Protein AF-A0A139MZQ5-F1 (afdb_monomer_lite)

InterPro domains:
  IPR013785 Aldolase-type TIM barrel [G3DSA:3.20.20.70] (2-103)

Foldseek 3Di:
DDDPDDPPPPPPLLVVCVVCVPVDADEDEDDDQAPVSQVVVVVSPGPYYDDDVQCLQPVCCVVCVVVVNRVPRGRDHDPPVSSVVVVDDPVNSVCCVPPVPPPPPDDDDD

Structure (mmCIF, N/CA/C/O backbone):
data_AF-A0A139MZQ5-F1
#
_entry.id   AF-A0A139MZQ5-F1
#
loop_
_atom_site.group_PDB
_atom_site.id
_atom_site.type_symbol
_atom_site.label_atom_id
_atom_site.label_alt_id
_atom_site.label_comp_id
_atom_site.label_asym_id
_atom_site.label_entity_id
_atom_site.label_seq_id
_atom_site.pdbx_PDB_ins_code
_atom_site.Cartn_x
_atom_site.Cartn_y
_atom_site.Cartn_z
_atom_site.occupancy
_atom_site.B_iso_or_equiv
_atom_site.auth_seq_id
_atom_site.auth_comp_id
_atom_site.auth_asym_id
_atom_site.auth_atom_id
_atom_site.pdbx_PDB_model_num
ATOM 1 N N . MET A 1 1 ? -9.129 33.273 27.150 1.00 42.44 1 MET A N 1
ATOM 2 C CA . MET A 1 1 ? -9.318 31.841 27.463 1.00 42.44 1 MET A CA 1
ATOM 3 C C . MET A 1 1 ? -8.114 31.125 26.890 1.00 42.44 1 MET A C 1
ATOM 5 O O . MET A 1 1 ? -7.884 31.329 25.706 1.00 42.44 1 MET A O 1
ATOM 9 N N . PRO A 1 2 ? -7.297 30.418 27.680 1.00 41.78 2 PRO A N 1
ATOM 10 C CA . PRO A 1 2 ? -6.105 29.790 27.143 1.00 41.78 2 PRO A CA 1
ATOM 11 C C . PRO A 1 2 ? -6.499 28.427 26.581 1.00 41.78 2 PRO A C 1
ATOM 13 O O . PRO A 1 2 ? -6.870 27.533 27.332 1.00 41.78 2 PRO A O 1
ATOM 16 N N . ASN A 1 3 ? -6.463 28.300 25.261 1.00 44.78 3 ASN A N 1
ATOM 17 C CA . ASN A 1 3 ? -6.238 27.013 24.616 1.00 44.78 3 ASN A CA 1
ATOM 18 C C . ASN A 1 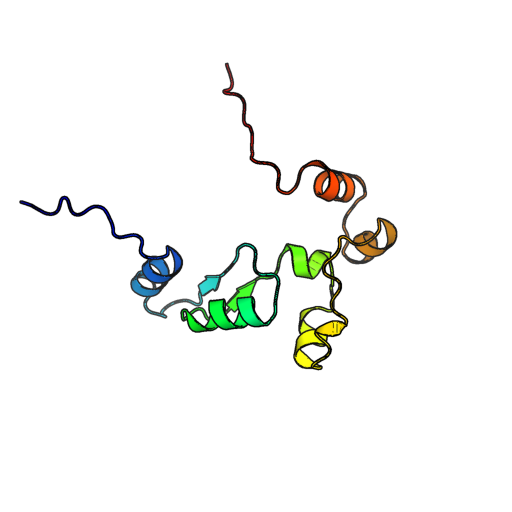3 ? -5.450 27.263 23.324 1.00 44.78 3 ASN A C 1
ATOM 20 O O . ASN A 1 3 ? -5.890 26.937 22.230 1.00 44.78 3 ASN A O 1
ATOM 24 N N . ASP A 1 4 ? -4.291 27.906 23.486 1.00 52.81 4 ASP A N 1
ATOM 25 C CA . ASP A 1 4 ? -3.232 27.988 22.475 1.00 52.81 4 ASP A CA 1
ATOM 26 C C . ASP A 1 4 ? -2.273 26.790 22.632 1.00 52.81 4 ASP A C 1
ATOM 28 O O . ASP A 1 4 ? -1.052 26.943 22.587 1.00 52.81 4 ASP A O 1
ATOM 32 N N . GLU A 1 5 ? -2.802 25.582 22.868 1.00 45.00 5 GLU A N 1
ATOM 33 C CA . GLU A 1 5 ? -1.984 24.383 22.689 1.00 45.00 5 GLU A CA 1
ATOM 34 C C . GLU A 1 5 ? -1.791 24.172 21.181 1.00 45.00 5 GLU A C 1
ATOM 36 O O . GLU A 1 5 ? -2.781 24.111 20.443 1.00 45.00 5 GLU A O 1
ATOM 41 N N . PRO A 1 6 ? -0.544 24.080 20.679 1.00 44.53 6 PRO A N 1
ATOM 42 C CA . PRO A 1 6 ? -0.324 23.677 19.302 1.00 44.53 6 PRO A CA 1
ATOM 43 C C . PRO A 1 6 ? -0.941 22.293 19.152 1.00 44.53 6 PRO A C 1
ATOM 45 O O . PRO A 1 6 ? -0.633 21.413 19.953 1.00 44.53 6 PRO A O 1
ATOM 48 N N . ALA A 1 7 ? -1.827 22.123 18.164 1.00 43.75 7 ALA A N 1
ATOM 49 C CA . ALA A 1 7 ? -2.409 20.833 17.826 1.00 43.75 7 ALA A CA 1
ATOM 50 C C . ALA A 1 7 ? -1.290 19.788 17.860 1.00 43.75 7 ALA A C 1
ATOM 52 O O . ALA A 1 7 ? -0.377 19.825 17.029 1.00 43.75 7 ALA A O 1
ATOM 53 N N . GLY A 1 8 ? -1.316 18.931 18.887 1.00 39.59 8 GLY A N 1
ATOM 54 C CA . GLY A 1 8 ? -0.381 17.826 19.014 1.00 39.59 8 GLY A CA 1
ATOM 55 C C . GLY A 1 8 ? -0.369 17.078 17.690 1.00 39.59 8 GLY A C 1
ATOM 56 O O . GLY A 1 8 ? -1.373 17.072 16.976 1.00 39.59 8 GLY A O 1
ATOM 57 N N . SER A 1 9 ? 0.776 16.510 17.325 1.00 47.44 9 SER A N 1
ATOM 58 C CA . SER A 1 9 ? 1.006 15.761 16.086 1.00 47.44 9 SER A CA 1
ATOM 59 C C . SER A 1 9 ? 0.189 14.459 16.027 1.00 47.44 9 SER A C 1
ATOM 61 O O . SER A 1 9 ? 0.726 13.367 15.840 1.00 47.44 9 SER A O 1
ATOM 63 N N . ASP A 1 10 ? -1.113 14.556 16.245 1.00 51.03 10 ASP A N 1
ATOM 64 C CA . ASP A 1 10 ? -2.069 13.494 16.099 1.00 51.03 10 ASP A CA 1
ATOM 65 C C . ASP A 1 10 ? -2.224 13.243 14.610 1.00 51.03 10 ASP A C 1
ATOM 67 O O . ASP A 1 10 ? -2.570 14.121 13.817 1.00 51.03 10 ASP A O 1
ATOM 71 N N . ASN A 1 11 ? -1.906 12.011 14.235 1.00 76.12 11 ASN A N 1
ATOM 72 C CA . ASN A 1 11 ? -2.050 11.501 12.887 1.00 76.12 11 ASN A CA 1
ATOM 73 C C . ASN A 1 11 ? -3.448 11.866 12.337 1.00 76.12 11 ASN A C 1
ATOM 75 O O . ASN A 1 11 ? -4.456 11.553 12.973 1.00 76.12 11 ASN A O 1
ATOM 79 N N . VAL A 1 12 ? -3.506 12.502 11.158 1.00 86.69 12 VAL A N 1
ATOM 80 C CA . VAL A 1 12 ? -4.749 12.944 10.485 1.00 86.69 12 VAL A CA 1
ATOM 81 C C . VAL A 1 12 ? -5.802 11.832 10.443 1.00 86.69 12 VAL A C 1
ATOM 83 O O . VAL A 1 12 ? -6.987 12.089 10.651 1.00 86.69 12 VAL A O 1
ATOM 86 N N . VAL A 1 13 ? -5.377 10.580 10.258 1.00 87.50 13 VAL A N 1
ATOM 87 C CA . VAL A 1 13 ? -6.258 9.407 10.279 1.00 87.50 13 VAL A CA 1
ATOM 88 C C . VAL A 1 13 ? -6.998 9.286 11.614 1.00 87.50 13 VAL A C 1
ATOM 90 O O . VAL A 1 13 ? -8.208 9.078 11.616 1.00 87.50 13 VAL A O 1
ATOM 93 N N . LYS A 1 14 ? -6.320 9.481 12.753 1.00 87.69 14 LYS A N 1
ATOM 94 C CA . LYS A 1 14 ? -6.939 9.399 14.089 1.00 87.69 14 LYS A CA 1
ATOM 95 C C . LYS A 1 14 ? -7.993 10.485 14.299 1.00 87.69 14 LYS A C 1
ATOM 97 O O . LYS A 1 14 ? -9.058 10.201 14.842 1.00 87.69 14 LYS A O 1
ATOM 102 N N . GLN A 1 15 ? -7.730 11.705 13.830 1.00 90.50 15 GLN A N 1
ATOM 103 C CA . GLN A 1 15 ? -8.690 12.812 13.914 1.00 90.50 15 GLN A CA 1
ATOM 104 C C . GLN A 1 15 ? -9.948 12.525 13.083 1.00 90.50 15 GLN A C 1
ATOM 106 O O . GLN A 1 15 ? -11.076 12.736 13.543 1.00 90.50 15 GLN A O 1
ATOM 111 N N . VAL A 1 16 ? -9.765 11.991 11.872 1.00 90.69 16 VAL A N 1
ATOM 112 C CA . VAL A 1 16 ? -10.878 11.591 11.004 1.00 90.69 16 VAL A CA 1
ATOM 113 C C . VAL A 1 16 ? -11.672 10.452 11.641 1.00 90.69 16 VAL A C 1
ATOM 115 O O . VAL A 1 16 ? -12.895 10.557 11.723 1.00 90.69 16 VAL A O 1
ATOM 118 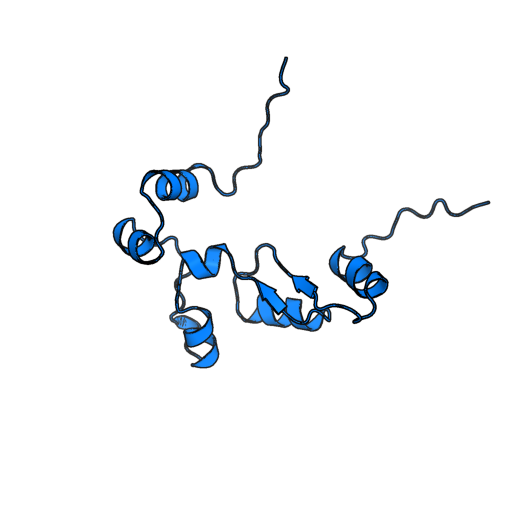N N . LEU A 1 17 ? -11.006 9.414 12.157 1.00 89.81 17 LEU A N 1
ATOM 119 C CA . LEU A 1 17 ? -11.646 8.285 12.843 1.00 89.81 17 LEU A CA 1
ATOM 120 C C . LEU A 1 17 ? -12.493 8.736 14.039 1.00 89.81 17 LEU A C 1
ATOM 122 O O . LEU A 1 17 ? -13.653 8.335 14.154 1.00 89.81 17 LEU A O 1
ATOM 126 N N . ALA A 1 18 ? -11.959 9.627 14.880 1.00 90.62 18 ALA A N 1
ATOM 127 C CA . ALA A 1 18 ? -12.694 10.197 16.008 1.00 90.62 18 ALA A CA 1
ATOM 128 C C . ALA A 1 18 ? -13.942 10.976 15.551 1.00 90.62 18 ALA A C 1
ATOM 130 O O . ALA A 1 18 ? -15.004 10.884 16.164 1.00 90.62 18 ALA A O 1
ATOM 131 N N . THR A 1 19 ? -13.841 11.703 14.435 1.00 91.88 19 THR A N 1
ATOM 132 C CA . THR A 1 19 ? -14.940 12.517 13.893 1.00 91.88 19 THR A CA 1
ATOM 133 C C . THR A 1 19 ? -16.055 11.667 13.275 1.00 91.88 19 THR A C 1
ATOM 135 O O . THR A 1 19 ? -17.252 11.927 13.464 1.00 91.88 19 THR A O 1
ATOM 138 N N . ILE A 1 20 ? -15.691 10.640 12.503 1.00 91.56 20 ILE A N 1
ATOM 139 C CA . ILE A 1 20 ? -16.678 9.759 11.869 1.00 91.56 20 ILE A CA 1
ATOM 140 C C . ILE A 1 20 ? -17.308 8.808 12.888 1.00 91.56 20 ILE A C 1
ATOM 142 O O . ILE A 1 20 ? -18.482 8.466 12.725 1.00 91.56 20 ILE A O 1
ATOM 146 N N . ASN A 1 21 ? -16.575 8.449 13.951 1.00 89.69 21 ASN A N 1
ATOM 147 C CA . ASN A 1 21 ? -17.012 7.566 15.033 1.00 89.69 21 ASN A CA 1
ATOM 148 C C . ASN A 1 21 ? -17.657 6.276 14.494 1.00 89.69 21 ASN A C 1
ATOM 150 O O . ASN A 1 21 ? -18.790 5.948 14.840 1.00 89.69 21 ASN A O 1
ATOM 154 N N . GLN A 1 22 ? -16.983 5.629 13.536 1.00 85.19 22 GLN A N 1
ATOM 155 C CA . GLN A 1 22 ? -17.421 4.395 12.860 1.00 85.19 22 GLN A CA 1
ATOM 156 C C . GLN A 1 22 ? -18.801 4.454 12.173 1.00 85.19 22 GLN A C 1
ATOM 158 O O . GLN A 1 22 ? -19.352 3.436 11.765 1.00 85.19 22 GLN A O 1
ATOM 163 N N . ARG A 1 23 ? -19.382 5.646 11.977 1.00 92.31 23 ARG A N 1
ATOM 164 C CA . ARG A 1 23 ? -20.673 5.795 11.275 1.00 92.31 23 ARG A CA 1
ATOM 165 C C . ARG A 1 23 ? -20.565 5.594 9.764 1.00 92.31 23 ARG A C 1
ATOM 167 O O . ARG A 1 23 ? -21.586 5.465 9.093 1.00 92.31 23 ARG A O 1
ATOM 174 N N . LYS A 1 24 ? -19.350 5.659 9.218 1.00 89.31 24 LYS A N 1
ATOM 175 C CA . LYS A 1 24 ? -19.035 5.468 7.800 1.00 89.31 24 LYS A CA 1
ATOM 176 C C . LYS A 1 24 ? -17.694 4.744 7.687 1.00 89.31 24 LYS A C 1
ATOM 178 O O . LYS A 1 24 ? -16.822 5.050 8.499 1.00 89.31 24 LYS A O 1
ATOM 183 N N . PRO A 1 25 ? -17.517 3.866 6.686 1.00 90.81 25 PRO A N 1
ATOM 184 C CA . PRO A 1 25 ? -16.239 3.208 6.463 1.00 90.81 25 PRO A CA 1
ATOM 185 C C . PRO A 1 25 ? -15.171 4.226 6.049 1.00 90.81 25 PRO A C 1
ATOM 187 O O . PRO A 1 25 ? -15.437 5.116 5.233 1.00 90.81 25 PRO A O 1
ATOM 190 N N . LEU A 1 26 ? -13.966 4.073 6.591 1.00 91.62 26 LEU A N 1
ATOM 191 C CA . LEU A 1 26 ? -12.782 4.834 6.212 1.00 91.62 26 LEU A CA 1
ATOM 192 C C . LEU A 1 26 ? -11.859 3.983 5.335 1.00 91.62 26 LEU A C 1
ATOM 194 O O . LEU A 1 26 ? -11.616 2.809 5.613 1.00 91.62 26 LEU A O 1
ATOM 198 N N . ILE A 1 27 ? -11.315 4.606 4.288 1.00 93.44 27 ILE A N 1
ATOM 199 C CA . ILE A 1 27 ? -10.277 4.020 3.439 1.00 93.44 27 ILE A CA 1
ATOM 200 C C . ILE A 1 27 ? -8.991 4.822 3.635 1.00 93.44 27 ILE A C 1
ATOM 202 O O . ILE A 1 27 ? -8.971 6.021 3.350 1.00 93.44 27 ILE A O 1
ATOM 206 N N . ILE A 1 28 ? -7.925 4.176 4.105 1.00 91.00 28 ILE A N 1
ATOM 207 C CA . ILE A 1 28 ? -6.601 4.800 4.227 1.00 91.00 28 ILE A CA 1
ATOM 208 C C . ILE A 1 28 ? -5.816 4.605 2.934 1.00 91.00 28 ILE A C 1
ATOM 210 O O . ILE A 1 28 ? -5.820 3.530 2.335 1.00 91.00 28 ILE A O 1
ATOM 214 N N . VAL A 1 29 ? -5.116 5.661 2.522 1.00 90.56 29 VAL A N 1
ATOM 215 C CA . VAL A 1 29 ? -4.212 5.672 1.370 1.00 90.56 29 VAL A CA 1
ATOM 216 C C . VAL A 1 29 ? -2.903 6.363 1.744 1.00 90.56 29 VAL A C 1
ATOM 218 O O . VAL A 1 29 ? -2.871 7.156 2.683 1.00 90.56 29 VAL A O 1
ATOM 221 N N . GLY A 1 30 ? -1.852 6.123 0.959 1.00 82.69 30 GLY A N 1
ATOM 222 C CA . GLY A 1 30 ? -0.603 6.888 1.031 1.00 82.69 30 GLY A CA 1
ATOM 223 C C . GLY A 1 30 ? 0.622 6.017 1.274 1.00 82.69 30 GLY A C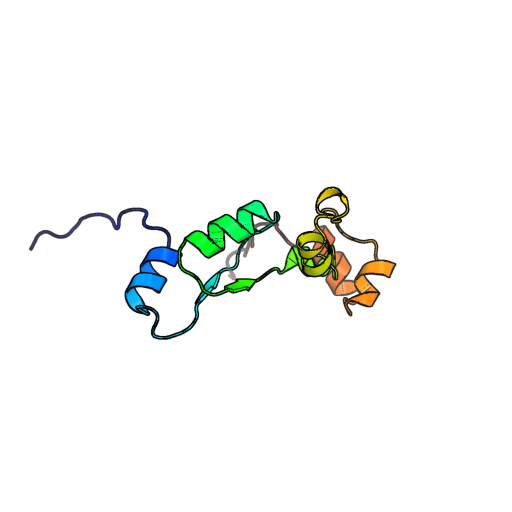 1
ATOM 224 O O . GLY A 1 30 ? 0.889 5.615 2.396 1.00 82.69 30 GLY A O 1
ATOM 225 N N . GLY A 1 31 ? 1.385 5.746 0.214 1.00 81.56 31 GLY A N 1
ATOM 226 C CA . GLY A 1 31 ? 2.709 5.116 0.307 1.00 81.56 31 GLY A CA 1
ATOM 227 C C . GLY A 1 31 ? 2.754 3.650 0.756 1.00 81.56 31 GLY A C 1
ATOM 228 O O . GLY A 1 31 ? 3.837 3.076 0.732 1.00 81.56 31 GLY A O 1
ATOM 229 N N . ILE A 1 32 ? 1.616 3.042 1.103 1.00 89.44 32 ILE A N 1
ATOM 230 C CA . ILE A 1 32 ? 1.533 1.660 1.591 1.00 89.44 32 ILE A CA 1
ATOM 231 C C . ILE A 1 32 ? 2.047 0.704 0.524 1.00 89.44 32 ILE A C 1
ATOM 233 O O . ILE A 1 32 ? 1.472 0.571 -0.558 1.00 89.44 32 ILE A O 1
ATOM 237 N N . SER A 1 33 ? 3.161 0.067 0.849 1.00 88.88 33 SER A N 1
ATOM 238 C CA . SER A 1 33 ? 3.946 -0.736 -0.063 1.00 88.88 33 SER A CA 1
ATOM 239 C C . SER A 1 33 ? 3.979 -2.197 0.314 1.00 88.88 33 SER A C 1
ATOM 241 O O . SER A 1 33 ? 3.948 -3.025 -0.593 1.00 88.88 33 SER A O 1
ATOM 243 N N . THR A 1 34 ? 4.007 -2.516 1.605 1.00 92.06 34 THR A N 1
ATOM 244 C CA . THR A 1 34 ? 4.148 -3.894 2.085 1.00 92.06 34 THR A CA 1
ATOM 245 C C . THR A 1 34 ? 2.859 -4.423 2.726 1.00 92.06 34 THR A C 1
ATOM 247 O O . THR A 1 34 ? 2.016 -3.638 3.170 1.00 92.06 34 THR A O 1
ATOM 250 N N . PRO A 1 35 ? 2.686 -5.756 2.804 1.00 93.25 35 PRO A N 1
ATOM 251 C CA . PRO A 1 35 ? 1.574 -6.368 3.536 1.00 93.25 35 PRO A CA 1
ATOM 252 C C . PRO A 1 35 ? 1.552 -5.966 5.010 1.00 93.25 35 PRO A C 1
ATOM 254 O O . PRO A 1 35 ? 0.487 -5.680 5.553 1.00 93.25 35 PRO A O 1
ATOM 257 N N . GLN A 1 36 ? 2.732 -5.847 5.623 1.00 93.00 36 GLN A N 1
ATOM 258 C CA . GLN A 1 36 ? 2.877 -5.360 6.990 1.00 93.00 36 GLN A CA 1
ATOM 259 C C . GLN A 1 36 ? 2.365 -3.919 7.142 1.00 93.00 36 GLN A C 1
ATOM 261 O O . GLN A 1 36 ? 1.553 -3.658 8.021 1.00 93.00 36 GLN A O 1
ATOM 266 N N . GLU A 1 37 ? 2.761 -2.994 6.264 1.00 90.94 37 GLU A N 1
ATOM 267 C CA . GLU A 1 37 ? 2.269 -1.607 6.305 1.00 90.94 37 GLU A CA 1
ATOM 268 C C . GLU A 1 37 ? 0.749 -1.526 6.100 1.00 90.94 37 GLU A C 1
ATOM 270 O O . GLU A 1 37 ? 0.072 -0.708 6.723 1.00 90.94 37 GLU A O 1
ATOM 275 N N . ALA A 1 38 ? 0.186 -2.383 5.241 1.00 91.94 38 ALA A N 1
ATOM 276 C CA . ALA A 1 38 ? -1.260 -2.465 5.056 1.00 91.94 38 ALA A CA 1
ATOM 277 C C . ALA A 1 38 ? -1.970 -2.966 6.326 1.00 91.94 38 ALA A C 1
ATOM 279 O O . ALA A 1 38 ? -3.037 -2.458 6.679 1.00 91.94 38 ALA A O 1
ATOM 280 N N . GLN A 1 39 ? -1.369 -3.926 7.032 1.00 91.88 39 GLN A N 1
ATOM 281 C CA . GLN A 1 39 ? -1.873 -4.427 8.307 1.00 91.88 39 GLN A CA 1
ATOM 282 C C . GLN A 1 39 ? -1.805 -3.350 9.399 1.00 91.88 39 GLN A C 1
ATOM 284 O O . GLN A 1 39 ? -2.811 -3.091 10.057 1.00 91.88 39 GLN A O 1
ATOM 289 N N . GLU A 1 40 ? -0.677 -2.652 9.526 1.00 90.88 40 GLU A N 1
ATOM 290 C CA . GLU A 1 40 ? -0.508 -1.534 10.463 1.00 90.88 40 GLU A CA 1
ATOM 291 C C . GLU A 1 40 ? -1.522 -0.410 10.189 1.00 90.88 40 GLU A C 1
ATOM 293 O O . GLU A 1 40 ? -2.141 0.121 11.113 1.00 90.88 40 GLU A O 1
ATOM 298 N N . ALA A 1 41 ? -1.765 -0.078 8.915 1.00 88.81 41 ALA A N 1
ATOM 299 C CA . ALA A 1 41 ? -2.780 0.899 8.530 1.00 88.81 41 ALA A CA 1
ATOM 300 C C . ALA A 1 41 ? -4.190 0.457 8.952 1.00 88.81 41 ALA A C 1
ATOM 302 O O . ALA A 1 41 ? -4.961 1.266 9.468 1.00 88.81 41 ALA A O 1
ATOM 303 N N . LYS A 1 42 ? -4.530 -0.824 8.792 1.00 88.62 42 LYS A N 1
ATOM 304 C CA . LYS A 1 42 ? -5.825 -1.372 9.216 1.00 88.62 42 LYS A CA 1
ATOM 305 C C . LYS A 1 42 ? -5.991 -1.353 10.739 1.00 88.62 42 LYS A C 1
ATOM 307 O O . LYS A 1 42 ? -7.058 -1.001 11.238 1.00 88.62 42 LYS A O 1
ATOM 312 N N . GLU A 1 43 ? -4.927 -1.647 11.482 1.00 90.00 43 GLU A N 1
ATOM 313 C CA . GLU A 1 43 ? -4.908 -1.608 12.952 1.00 90.00 43 GLU A CA 1
ATOM 314 C C . GLU A 1 43 ? -5.148 -0.206 13.531 1.00 90.00 43 GLU A C 1
ATOM 316 O O . GLU A 1 43 ? -5.551 -0.082 14.688 1.00 90.00 43 GLU A O 1
ATOM 321 N N . THR A 1 44 ? -5.008 0.858 12.730 1.00 86.50 44 THR A N 1
ATOM 322 C CA . THR A 1 44 ? -5.402 2.213 13.154 1.00 86.50 44 THR A CA 1
ATOM 323 C C . THR A 1 44 ? -6.909 2.374 13.377 1.00 86.50 44 THR A C 1
ATOM 325 O O . THR A 1 44 ? -7.313 3.336 14.028 1.00 86.50 44 THR A O 1
ATOM 328 N N . GLY A 1 45 ? -7.729 1.443 12.876 1.00 85.94 45 GLY A N 1
ATOM 329 C CA . GLY A 1 45 ? -9.187 1.449 13.013 1.00 85.94 45 GLY A CA 1
ATOM 330 C C . GLY A 1 45 ? -9.947 1.723 11.714 1.00 85.94 45 GLY A C 1
ATOM 331 O O . GLY A 1 45 ? -11.158 1.909 11.768 1.00 85.94 45 GLY A O 1
ATOM 332 N N . ALA A 1 46 ? -9.265 1.761 10.566 1.00 88.00 46 ALA A N 1
ATOM 333 C CA . ALA A 1 46 ? -9.914 1.877 9.263 1.00 88.00 46 ALA A CA 1
ATOM 334 C C . ALA A 1 46 ? -10.412 0.524 8.743 1.00 88.00 46 ALA A C 1
ATOM 336 O O . ALA A 1 46 ? -9.757 -0.507 8.894 1.00 88.00 46 ALA A O 1
ATOM 337 N N . GLU A 1 47 ? -11.554 0.543 8.061 1.00 90.69 47 GLU A N 1
ATOM 338 C CA . GLU A 1 47 ? -12.149 -0.648 7.459 1.00 90.69 47 GLU A CA 1
ATOM 339 C C . GLU A 1 47 ? -11.377 -1.124 6.225 1.00 90.69 47 GLU A C 1
ATOM 341 O O . GLU A 1 47 ? 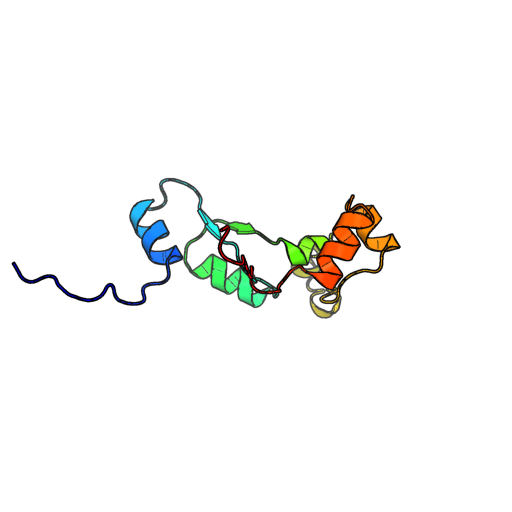-11.302 -2.330 5.974 1.00 90.69 47 GLU A O 1
ATOM 346 N N . PHE A 1 48 ? -10.794 -0.193 5.463 1.00 93.44 48 PHE A N 1
ATOM 347 C CA . PHE A 1 48 ? -10.106 -0.507 4.216 1.00 93.44 48 PHE A CA 1
ATOM 348 C C . PHE A 1 48 ? -8.789 0.244 4.051 1.00 93.44 48 PHE A C 1
ATOM 350 O O . PHE A 1 48 ? -8.578 1.347 4.558 1.00 93.44 48 PHE A O 1
ATOM 357 N N . VAL A 1 49 ? -7.926 -0.354 3.237 1.00 93.12 49 VAL A N 1
ATOM 358 C CA . VAL A 1 49 ? -6.670 0.221 2.769 1.00 93.12 49 VAL A CA 1
ATOM 359 C C . VAL A 1 49 ? -6.683 0.174 1.248 1.00 93.12 49 VAL A C 1
ATOM 361 O O . VAL A 1 49 ? -7.004 -0.867 0.674 1.00 93.12 49 VAL A O 1
ATOM 364 N N . ALA A 1 50 ? -6.351 1.284 0.588 1.00 92.19 50 ALA A N 1
ATOM 365 C CA . ALA A 1 50 ? -6.234 1.307 -0.867 1.00 92.19 50 ALA A CA 1
ATOM 366 C C . ALA A 1 50 ? -4.774 1.251 -1.317 1.00 92.19 50 ALA A C 1
ATOM 368 O O . ALA A 1 50 ? -3.907 1.964 -0.807 1.00 92.19 50 ALA A O 1
ATOM 369 N N . LEU A 1 51 ? -4.541 0.445 -2.348 1.00 91.38 51 LEU A N 1
ATOM 370 C CA . LEU A 1 51 ? -3.250 0.265 -2.992 1.00 91.38 51 LEU A CA 1
ATOM 371 C C . LEU A 1 51 ? -3.288 0.920 -4.371 1.00 91.38 51 LEU A C 1
ATOM 373 O O . LEU A 1 51 ? -3.994 0.462 -5.265 1.00 91.38 51 LEU A O 1
ATOM 377 N N . GLY A 1 52 ? -2.533 2.005 -4.540 1.00 87.12 52 GLY A N 1
ATOM 378 C CA . GLY A 1 52 ? -2.405 2.689 -5.828 1.00 87.12 52 GLY A CA 1
ATOM 379 C C . GLY A 1 52 ? -1.269 2.096 -6.653 1.00 87.12 52 GLY A C 1
ATOM 380 O O . GLY A 1 52 ? -1.472 1.252 -7.522 1.00 87.12 52 GLY A O 1
ATOM 381 N N . MET A 1 53 ? -0.041 2.520 -6.348 1.00 85.94 53 MET A N 1
ATOM 382 C CA . MET A 1 53 ? 1.151 2.124 -7.106 1.00 85.94 53 MET A CA 1
ATOM 383 C C . MET A 1 53 ? 1.400 0.619 -7.091 1.00 85.94 53 MET A C 1
ATOM 385 O O . MET A 1 53 ? 1.888 0.071 -8.070 1.00 85.94 53 MET A O 1
ATOM 389 N N . GLN A 1 54 ? 1.041 -0.054 -6.009 1.00 89.81 54 GLN A N 1
ATOM 390 C CA . GLN A 1 54 ? 1.241 -1.482 -5.815 1.00 89.81 54 GLN A CA 1
ATOM 391 C C . GLN A 1 54 ? 0.343 -2.282 -6.753 1.00 89.81 54 GLN A C 1
ATOM 393 O O . GLN A 1 54 ? 0.814 -3.265 -7.308 1.00 89.81 54 GLN A O 1
ATOM 398 N N . TYR A 1 55 ? -0.878 -1.812 -7.028 1.00 88.88 55 TYR A N 1
ATOM 399 C CA . TYR A 1 55 ? -1.747 -2.418 -8.037 1.00 88.88 55 TYR A CA 1
ATOM 400 C C . TYR A 1 55 ? -1.186 -2.236 -9.454 1.00 88.88 55 TYR A C 1
ATOM 402 O O . TYR A 1 55 ? -1.185 -3.168 -10.253 1.00 88.88 55 TYR A O 1
ATOM 410 N N . LEU A 1 56 ? -0.648 -1.050 -9.759 1.00 86.50 56 LEU A N 1
ATOM 411 C CA . LEU A 1 56 ? -0.023 -0.789 -11.061 1.00 86.50 56 LEU A CA 1
ATOM 412 C C . LEU A 1 56 ? 1.255 -1.612 -11.259 1.00 86.50 56 LEU A C 1
ATOM 414 O O . LEU A 1 56 ? 1.542 -2.063 -12.365 1.00 86.50 56 LEU A O 1
ATOM 418 N N . ARG A 1 57 ? 2.029 -1.813 -10.188 1.00 87.31 57 ARG A N 1
ATOM 419 C CA . ARG A 1 57 ? 3.235 -2.644 -10.204 1.00 87.31 57 ARG A CA 1
ATOM 420 C C . ARG A 1 57 ? 2.901 -4.123 -10.243 1.00 87.31 57 ARG A C 1
ATOM 422 O O . ARG A 1 57 ? 3.590 -4.857 -10.937 1.00 87.31 57 ARG A O 1
ATOM 429 N N . GLU A 1 58 ? 1.871 -4.565 -9.543 1.00 90.94 58 GLU A N 1
ATOM 430 C CA . GLU A 1 58 ? 1.495 -5.965 -9.404 1.00 90.94 58 GLU A CA 1
ATOM 431 C C . GLU A 1 58 ? -0.038 -6.086 -9.306 1.00 90.94 58 GLU A C 1
ATOM 433 O O . GLU A 1 58 ? -0.610 -5.931 -8.228 1.00 90.94 58 GLU A O 1
ATOM 438 N N . PRO A 1 59 ? -0.737 -6.394 -10.410 1.00 90.69 59 PRO A N 1
ATOM 439 C CA . PRO A 1 59 ? -2.198 -6.502 -10.398 1.00 90.69 59 PRO A CA 1
ATOM 440 C C . PRO A 1 59 ? -2.704 -7.628 -9.492 1.00 90.69 59 PRO A C 1
ATOM 442 O O . PRO A 1 59 ? -3.817 -7.561 -8.977 1.00 90.69 59 PRO A O 1
ATOM 445 N N . GLN A 1 60 ? -1.880 -8.660 -9.274 1.00 93.31 60 GLN A N 1
ATOM 446 C CA . GLN A 1 60 ? -2.192 -9.801 -8.414 1.00 93.31 60 GLN A CA 1
ATOM 447 C C . GLN A 1 60 ? -1.677 -9.613 -6.982 1.00 93.31 60 GLN A C 1
ATOM 449 O O . GLN A 1 60 ? -1.520 -10.595 -6.261 1.00 93.31 60 GLN A O 1
ATOM 454 N N . TRP A 1 61 ? -1.392 -8.377 -6.555 1.00 94.25 61 TRP A N 1
ATOM 455 C CA . TRP A 1 61 ? -0.745 -8.114 -5.266 1.00 94.25 61 TRP A CA 1
ATOM 456 C C . TRP A 1 61 ? -1.533 -8.735 -4.114 1.00 94.25 61 TRP A C 1
ATOM 458 O O . TRP A 1 61 ? -0.983 -9.522 -3.351 1.00 94.25 61 TRP A O 1
ATOM 468 N N . VAL A 1 62 ? -2.842 -8.469 -4.056 1.00 94.06 62 VAL A N 1
ATOM 469 C CA . VAL A 1 62 ? -3.725 -8.991 -2.999 1.00 94.06 62 VAL A CA 1
ATOM 470 C C . VAL A 1 62 ? -3.762 -10.518 -3.027 1.00 94.06 62 VAL A C 1
ATOM 472 O O . VAL A 1 62 ? -3.538 -11.148 -2.000 1.00 94.06 62 VAL A O 1
ATOM 475 N N . ALA A 1 63 ? -3.932 -11.117 -4.208 1.00 95.88 63 ALA A N 1
ATOM 476 C CA . ALA A 1 63 ? -3.963 -12.570 -4.363 1.00 95.88 63 ALA A CA 1
ATOM 477 C C . ALA A 1 63 ? -2.643 -13.241 -3.934 1.00 95.88 63 ALA A C 1
ATOM 479 O O . ALA A 1 63 ? -2.656 -14.323 -3.351 1.00 95.88 63 ALA A O 1
ATOM 480 N N . LYS A 1 64 ? -1.492 -12.604 -4.190 1.00 96.25 64 LYS A N 1
ATOM 481 C CA . LYS A 1 64 ? -0.179 -13.103 -3.753 1.00 96.25 64 LYS A CA 1
ATOM 482 C C . LYS A 1 64 ? -0.017 -13.032 -2.239 1.00 96.25 64 LYS A C 1
ATOM 484 O O . LYS A 1 64 ? 0.507 -13.982 -1.665 1.00 96.25 64 LYS A O 1
ATOM 489 N N . VAL A 1 65 ? -0.489 -11.959 -1.603 1.00 95.19 65 VAL A N 1
ATOM 490 C CA . VAL A 1 65 ? -0.505 -11.846 -0.135 1.00 95.19 65 VAL A CA 1
ATOM 491 C C . VAL A 1 65 ? -1.399 -12.921 0.477 1.00 95.19 65 VAL A C 1
ATOM 493 O O . VAL A 1 65 ? -0.951 -13.665 1.342 1.00 95.19 65 VAL A O 1
ATOM 496 N N . GLU A 1 66 ? -2.626 -13.079 -0.023 1.00 95.38 66 GLU A N 1
ATOM 497 C CA . GLU A 1 66 ? -3.561 -14.106 0.459 1.00 95.38 66 GLU A CA 1
ATOM 498 C C . GLU A 1 66 ? -3.013 -15.533 0.290 1.00 95.38 66 GLU A C 1
ATOM 500 O O . GLU A 1 66 ? -3.278 -16.406 1.115 1.00 95.38 66 GLU A O 1
ATOM 505 N N . ALA A 1 67 ? -2.209 -15.771 -0.750 1.00 96.75 67 ALA A N 1
ATOM 506 C CA . ALA A 1 67 ? -1.549 -17.049 -1.002 1.00 96.75 67 ALA A CA 1
ATOM 507 C C . ALA A 1 67 ? -0.220 -17.244 -0.240 1.00 96.75 67 ALA A C 1
ATOM 509 O O . ALA A 1 67 ? 0.432 -18.272 -0.436 1.00 96.75 67 ALA A O 1
ATOM 510 N N . GLY A 1 68 ? 0.217 -16.275 0.575 1.00 95.44 68 GLY A N 1
ATOM 511 C CA . GLY A 1 68 ? 1.496 -16.318 1.296 1.00 95.44 68 GLY A CA 1
ATOM 512 C C . GLY A 1 68 ? 2.736 -16.223 0.397 1.00 95.44 68 GLY A C 1
ATOM 513 O O . GLY A 1 68 ? 3.811 -16.674 0.778 1.00 95.44 68 GLY A O 1
ATOM 514 N N . GLN A 1 69 ? 2.594 -15.672 -0.810 1.00 95.88 69 GLN A N 1
ATOM 515 C CA . GLN A 1 69 ? 3.645 -15.538 -1.829 1.00 95.88 69 GLN A CA 1
ATOM 516 C C . GLN A 1 69 ? 4.189 -14.105 -1.890 1.00 95.88 69 GLN A C 1
ATOM 518 O O . GLN A 1 69 ? 4.371 -13.529 -2.968 1.00 95.88 69 GLN A O 1
ATOM 523 N N . GLU A 1 70 ? 4.399 -13.494 -0.725 1.00 92.88 70 GLU A N 1
ATOM 524 C CA . GLU A 1 70 ? 4.835 -12.099 -0.609 1.00 92.88 70 GLU A CA 1
ATOM 525 C C . GLU A 1 70 ? 6.218 -11.858 -1.234 1.00 92.88 70 GLU A C 1
ATOM 527 O O . GLU A 1 70 ? 6.480 -10.793 -1.796 1.00 92.88 70 GLU A O 1
ATOM 532 N N . ASP A 1 71 ? 7.073 -12.882 -1.221 1.00 93.25 71 ASP A N 1
ATOM 533 C CA . ASP A 1 71 ? 8.390 -12.923 -1.864 1.00 93.25 71 ASP A CA 1
ATOM 534 C C . ASP A 1 71 ? 8.320 -12.778 -3.393 1.00 93.25 71 ASP A C 1
ATOM 536 O O . ASP A 1 71 ? 9.295 -12.391 -4.037 1.00 93.25 71 ASP A O 1
ATOM 540 N N . ARG A 1 72 ? 7.154 -13.059 -3.986 1.00 93.44 72 ARG A N 1
ATOM 541 C CA . ARG A 1 72 ? 6.908 -12.987 -5.433 1.00 93.44 72 ARG A CA 1
ATOM 542 C C . ARG A 1 72 ? 6.209 -11.705 -5.864 1.00 93.44 72 ARG A C 1
ATOM 544 O O . ARG A 1 72 ? 5.821 -11.588 -7.033 1.00 93.44 72 ARG A O 1
ATOM 551 N N . ILE A 1 73 ? 5.986 -10.767 -4.950 1.00 92.25 73 ILE A N 1
ATOM 552 C CA . ILE A 1 73 ? 5.389 -9.476 -5.275 1.00 92.25 73 ILE A CA 1
ATOM 553 C C . ILE A 1 73 ? 6.422 -8.617 -6.005 1.00 92.25 73 ILE A C 1
ATOM 555 O O . ILE A 1 73 ? 7.542 -8.406 -5.540 1.00 92.25 73 ILE A O 1
ATOM 559 N N . ARG A 1 74 ? 6.038 -8.089 -7.170 1.00 89.56 74 ARG A N 1
ATOM 560 C CA . ARG A 1 74 ? 6.877 -7.157 -7.920 1.00 89.56 74 ARG A CA 1
ATOM 561 C C . ARG A 1 74 ? 6.776 -5.759 -7.309 1.00 89.56 74 ARG A C 1
ATOM 563 O O . ARG A 1 74 ? 5.748 -5.098 -7.419 1.00 89.56 74 ARG A O 1
ATOM 570 N N . TYR A 1 75 ? 7.868 -5.288 -6.710 1.00 87.00 75 TYR A N 1
ATOM 571 C CA . TYR A 1 7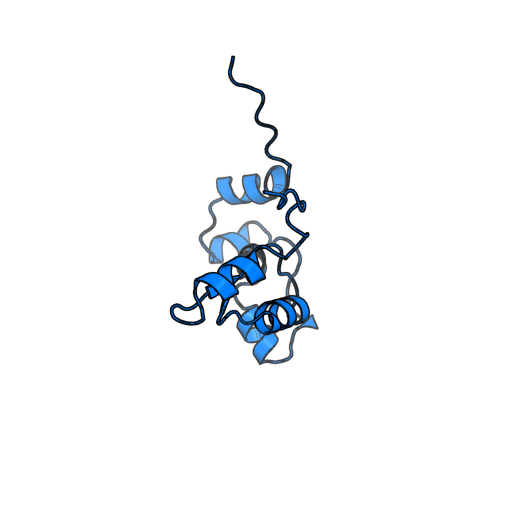5 ? 7.959 -3.936 -6.135 1.00 87.00 75 TYR A CA 1
ATOM 572 C C . TYR A 1 75 ? 8.596 -2.901 -7.068 1.00 87.00 75 TYR A C 1
ATOM 574 O O . TYR A 1 75 ? 8.595 -1.709 -6.756 1.00 87.00 75 TYR A O 1
ATOM 582 N N . THR A 1 76 ? 9.113 -3.330 -8.216 1.00 85.62 76 THR A N 1
ATOM 583 C CA . THR A 1 76 ? 9.677 -2.467 -9.259 1.00 85.62 76 THR A CA 1
ATOM 584 C C . THR A 1 76 ? 8.608 -2.027 -10.260 1.00 85.62 76 THR A C 1
ATOM 586 O O . THR A 1 76 ? 7.536 -2.630 -10.350 1.00 85.62 76 THR A O 1
ATOM 589 N N . MET A 1 77 ? 8.879 -0.951 -11.008 1.00 81.44 77 MET A N 1
ATOM 590 C CA . MET A 1 77 ? 7.991 -0.535 -12.096 1.00 81.44 77 MET A CA 1
ATOM 591 C C . MET A 1 77 ? 7.958 -1.630 -13.179 1.00 81.44 77 MET A C 1
ATOM 593 O O . MET A 1 77 ? 9.027 -2.145 -13.521 1.00 81.44 77 MET A O 1
ATOM 597 N N . PRO A 1 78 ? 6.781 -2.000 -13.719 1.00 81.69 78 PRO A N 1
ATOM 598 C CA . PRO A 1 78 ? 6.712 -2.934 -14.835 1.00 81.69 78 PRO A CA 1
ATOM 599 C C . PRO A 1 78 ? 7.301 -2.300 -16.098 1.00 81.69 78 PRO A C 1
ATOM 601 O O . PRO A 1 78 ? 7.427 -1.075 -16.196 1.00 81.69 78 PRO A O 1
ATOM 604 N N . ASP A 1 79 ? 7.634 -3.127 -17.083 1.00 84.81 79 ASP A N 1
ATOM 605 C CA . ASP A 1 79 ? 7.953 -2.633 -18.419 1.00 84.81 79 ASP A CA 1
ATOM 606 C C . ASP A 1 79 ? 6.703 -2.078 -19.135 1.00 84.81 79 ASP A C 1
ATOM 608 O O . ASP A 1 79 ? 5.564 -2.234 -18.679 1.00 84.81 79 ASP A O 1
ATOM 612 N N . GLU A 1 80 ? 6.917 -1.399 -20.265 1.00 81.19 80 GLU A N 1
ATOM 613 C CA . GLU A 1 80 ? 5.835 -0.775 -21.037 1.00 81.19 80 GLU A CA 1
ATOM 614 C C . GLU A 1 80 ? 4.788 -1.797 -21.513 1.00 81.19 80 GLU A C 1
ATOM 616 O O . GLU A 1 80 ? 3.608 -1.470 -21.636 1.00 81.19 80 GLU A O 1
ATOM 621 N N . ALA A 1 81 ? 5.193 -3.042 -21.773 1.00 80.94 81 ALA A N 1
ATOM 622 C CA . ALA A 1 81 ? 4.273 -4.084 -22.207 1.00 80.94 81 ALA A CA 1
ATOM 623 C C . ALA A 1 81 ? 3.342 -4.505 -21.059 1.00 80.94 81 ALA A C 1
ATOM 625 O O . ALA A 1 81 ? 2.126 -4.548 -21.245 1.00 80.94 81 ALA A O 1
ATOM 626 N N . ALA A 1 82 ? 3.890 -4.725 -19.864 1.00 78.44 82 ALA A N 1
ATOM 627 C CA . ALA A 1 82 ? 3.147 -5.141 -18.682 1.00 78.44 82 ALA A CA 1
ATOM 628 C C . ALA A 1 82 ? 2.178 -4.058 -18.176 1.00 78.44 82 ALA A C 1
ATOM 630 O O . ALA A 1 82 ? 1.067 -4.373 -17.754 1.00 78.44 82 ALA A O 1
ATOM 631 N N . VAL A 1 83 ? 2.527 -2.767 -18.258 1.00 80.12 83 VAL A N 1
ATOM 632 C CA . VAL A 1 83 ? 1.588 -1.698 -17.851 1.00 80.12 83 VAL A CA 1
ATOM 633 C C . VAL A 1 83 ? 0.392 -1.550 -18.800 1.00 80.12 83 VAL A C 1
ATOM 635 O O . VAL A 1 83 ? -0.655 -1.032 -18.406 1.00 80.12 83 VAL A O 1
ATOM 638 N N . ARG A 1 84 ? 0.490 -2.031 -20.045 1.00 80.31 84 ARG A N 1
ATOM 639 C CA . ARG A 1 84 ? -0.654 -2.022 -20.971 1.00 80.31 84 ARG A CA 1
ATOM 640 C C . ARG A 1 84 ? -1.737 -3.015 -20.562 1.00 80.31 84 ARG A C 1
ATOM 642 O O . ARG A 1 84 ? -2.901 -2.768 -20.870 1.00 80.31 84 ARG A O 1
ATOM 649 N N . GLU A 1 85 ? -1.387 -4.078 -19.838 1.00 78.19 85 GLU A N 1
ATOM 650 C CA . GLU A 1 85 ? -2.353 -5.047 -19.296 1.00 78.19 85 GLU A CA 1
ATOM 651 C C . GLU A 1 85 ? -3.299 -4.400 -18.276 1.00 78.19 85 GLU A C 1
ATOM 653 O O . GLU A 1 85 ? -4.469 -4.763 -18.196 1.00 78.19 85 GLU A O 1
ATOM 658 N N . VAL A 1 86 ? -2.821 -3.381 -17.553 1.00 80.88 86 VAL A N 1
ATOM 659 C CA . VAL A 1 86 ? -3.629 -2.573 -16.622 1.00 80.88 86 VAL A CA 1
ATOM 660 C C . VAL A 1 86 ? -4.214 -1.311 -17.266 1.00 80.88 86 VAL A C 1
ATOM 662 O O . VAL A 1 86 ? -4.708 -0.427 -16.570 1.00 80.88 86 VAL A O 1
ATOM 665 N N . GLY A 1 87 ? -4.173 -1.207 -18.598 1.00 85.06 87 GLY A N 1
ATOM 666 C CA . GLY A 1 87 ? -4.781 -0.103 -19.345 1.00 85.06 87 GLY A CA 1
ATOM 667 C C . GLY A 1 87 ? -4.015 1.222 -19.279 1.00 85.06 87 GLY A C 1
ATOM 668 O O . GLY A 1 87 ? -4.563 2.259 -19.658 1.00 85.06 87 GLY A O 1
ATOM 669 N N . ILE A 1 88 ? -2.755 1.220 -18.829 1.00 86.06 88 ILE A N 1
ATOM 670 C CA . ILE A 1 88 ? -1.912 2.420 -18.858 1.00 86.06 88 ILE A CA 1
ATOM 671 C C . ILE A 1 88 ? -1.437 2.661 -20.294 1.00 86.06 88 ILE A C 1
ATOM 673 O O . ILE A 1 88 ? -0.863 1.786 -20.944 1.00 86.06 88 ILE A O 1
ATOM 677 N N . ASN A 1 89 ? -1.659 3.878 -20.793 1.00 88.69 89 ASN A N 1
ATOM 678 C CA . ASN A 1 89 ? -1.152 4.296 -22.098 1.00 88.69 89 ASN A CA 1
ATOM 679 C C . ASN A 1 89 ? 0.337 4.724 -22.025 1.00 88.69 89 ASN A C 1
ATOM 681 O O . ASN A 1 89 ? 0.826 5.070 -20.946 1.00 88.69 89 ASN A O 1
ATOM 685 N N . PRO A 1 90 ? 1.056 4.781 -23.163 1.00 85.06 90 PRO A N 1
ATOM 686 C CA . PRO A 1 90 ? 2.482 5.126 -23.178 1.00 85.06 90 PRO A CA 1
ATOM 687 C C . PRO A 1 90 ? 2.828 6.497 -22.577 1.00 85.06 90 PRO A C 1
ATOM 689 O O . PRO A 1 90 ? 3.880 6.652 -21.963 1.00 85.06 90 PRO A O 1
ATOM 692 N N . PHE A 1 91 ? 1.956 7.501 -22.723 1.00 86.81 91 PHE A N 1
ATOM 693 C CA . PHE A 1 91 ? 2.194 8.834 -22.156 1.00 86.81 91 PHE A CA 1
ATOM 694 C C . PHE A 1 91 ? 2.157 8.811 -20.630 1.00 86.81 91 PHE A C 1
ATOM 696 O O . PHE A 1 91 ? 3.052 9.347 -19.982 1.00 86.81 91 PHE A O 1
ATOM 703 N N . MET A 1 92 ? 1.151 8.149 -20.061 1.00 85.00 92 MET A N 1
ATOM 704 C CA . MET A 1 92 ? 1.029 7.977 -18.620 1.00 85.00 92 MET A CA 1
ATOM 705 C C . MET A 1 92 ? 2.191 7.140 -18.077 1.00 85.00 92 MET A C 1
ATOM 707 O O . MET A 1 92 ? 2.750 7.486 -17.045 1.00 85.00 92 MET A O 1
ATOM 711 N N . TYR A 1 93 ? 2.627 6.101 -18.795 1.00 84.38 93 TYR A N 1
ATOM 712 C CA . TYR A 1 93 ? 3.793 5.311 -18.394 1.00 84.38 93 TYR A CA 1
ATOM 713 C C . TYR A 1 93 ? 5.082 6.143 -18.309 1.00 84.38 93 TYR A C 1
ATOM 715 O O . TYR A 1 93 ? 5.819 6.030 -17.330 1.00 84.38 93 TYR A O 1
ATOM 723 N N . ARG A 1 94 ? 5.339 7.022 -19.288 1.00 84.69 94 ARG A N 1
ATOM 724 C CA . ARG A 1 94 ? 6.485 7.948 -19.228 1.00 84.69 94 ARG A CA 1
ATOM 725 C C . ARG A 1 94 ? 6.364 8.925 -18.068 1.00 84.69 94 ARG A C 1
ATOM 727 O O . ARG A 1 94 ? 7.306 9.056 -17.299 1.00 84.69 94 ARG A O 1
ATOM 734 N N . TYR A 1 95 ? 5.189 9.526 -17.878 1.00 84.88 95 TYR A N 1
ATOM 735 C CA . TYR A 1 95 ? 4.927 10.399 -16.731 1.00 84.88 95 TYR A CA 1
ATOM 736 C C . TYR A 1 95 ? 5.194 9.689 -15.393 1.00 84.88 95 TYR A C 1
ATOM 738 O O . TYR A 1 95 ? 5.797 10.258 -14.485 1.00 84.88 95 TYR A O 1
ATOM 746 N N . MET A 1 96 ? 4.805 8.416 -15.278 1.00 81.12 96 MET A N 1
ATOM 747 C CA . MET A 1 96 ? 5.060 7.604 -14.088 1.00 81.12 96 MET A CA 1
ATOM 748 C C . MET A 1 96 ? 6.549 7.336 -13.830 1.00 81.12 96 MET A C 1
ATOM 750 O O . MET A 1 96 ? 6.926 7.163 -12.674 1.00 81.12 96 MET A O 1
ATOM 754 N N . GLN A 1 97 ? 7.381 7.274 -14.871 1.00 77.75 97 GLN A N 1
ATOM 755 C CA . GLN A 1 97 ? 8.831 7.094 -14.734 1.00 77.75 97 GLN A CA 1
ATOM 756 C C . GLN A 1 97 ? 9.559 8.407 -14.459 1.00 77.75 97 GLN A C 1
ATOM 758 O O . GLN A 1 97 ? 10.504 8.443 -13.675 1.00 77.75 97 GLN A O 1
ATOM 763 N N . GLU A 1 98 ? 9.141 9.469 -15.138 1.00 79.56 98 GLU A N 1
ATOM 764 C CA . GLU A 1 98 ? 9.865 10.730 -15.146 1.00 79.56 98 GLU A CA 1
ATOM 765 C C . GLU A 1 98 ? 9.432 11.624 -13.990 1.00 79.56 98 GLU A C 1
ATOM 767 O O . GLU A 1 98 ? 10.293 12.224 -13.357 1.00 79.56 98 GLU A O 1
ATOM 772 N N . ASP A 1 99 ? 8.140 11.705 -13.670 1.00 67.19 99 ASP A N 1
ATOM 773 C CA . ASP A 1 99 ? 7.600 12.812 -12.871 1.00 67.19 99 ASP A CA 1
ATOM 774 C C . ASP A 1 99 ? 6.795 12.392 -11.640 1.00 67.19 99 ASP A C 1
ATOM 776 O O . ASP A 1 99 ? 6.652 13.174 -10.695 1.00 67.19 99 ASP A O 1
ATOM 780 N N . LEU A 1 100 ? 6.299 11.157 -11.595 1.00 66.81 100 LEU A N 1
ATOM 781 C CA . LEU A 1 100 ? 5.536 10.673 -10.451 1.00 66.81 100 LEU A CA 1
ATOM 782 C C . LEU A 1 100 ? 6.451 10.444 -9.235 1.00 66.81 100 LEU A C 1
ATOM 784 O O . LEU A 1 100 ? 7.271 9.532 -9.213 1.00 66.81 100 LEU A O 1
ATOM 788 N N . GLY A 1 101 ? 6.286 11.274 -8.201 1.00 55.19 101 GLY A N 1
ATOM 789 C CA . GLY A 1 101 ? 7.100 11.246 -6.977 1.00 55.19 101 GLY A CA 1
ATOM 790 C C . GLY A 1 101 ? 8.111 12.390 -6.866 1.00 55.19 101 GLY A C 1
ATOM 791 O O . GLY A 1 101 ? 8.716 12.560 -5.808 1.00 55.19 101 GLY A O 1
ATOM 792 N N . LYS A 1 102 ? 8.257 13.223 -7.906 1.00 57.00 102 LYS A N 1
ATOM 793 C CA . LYS A 1 102 ? 8.909 14.529 -7.758 1.00 57.00 102 LYS A CA 1
ATOM 794 C C . LYS A 1 102 ? 7.989 15.466 -6.960 1.00 57.00 102 LYS A C 1
ATOM 796 O O . LYS A 1 102 ? 6.768 15.406 -7.137 1.00 57.00 102 LYS A O 1
ATOM 801 N N . PRO A 1 103 ? 8.533 16.347 -6.098 1.00 50.31 103 PRO A N 1
ATOM 802 C CA . PRO A 1 103 ? 7.739 17.407 -5.493 1.00 50.31 103 PRO A CA 1
ATOM 803 C C . PRO A 1 103 ? 7.041 18.196 -6.599 1.00 50.31 103 PRO A C 1
ATOM 805 O O . PRO A 1 103 ? 7.655 18.489 -7.626 1.00 50.31 103 PRO A O 1
ATOM 808 N N . ILE A 1 104 ? 5.778 18.568 -6.390 1.00 54.06 104 ILE A N 1
ATOM 809 C CA . ILE A 1 104 ? 5.097 19.497 -7.291 1.00 54.06 104 ILE A CA 1
ATOM 810 C C . ILE A 1 104 ? 5.786 20.859 -7.129 1.00 54.06 104 ILE A C 1
ATOM 812 O O . ILE A 1 104 ? 5.389 21.679 -6.304 1.00 54.06 104 ILE A O 1
ATOM 816 N N . THR A 1 105 ? 6.847 21.110 -7.892 1.00 54.53 105 THR A N 1
ATOM 817 C CA . THR A 1 105 ? 7.435 22.443 -8.021 1.00 54.53 105 THR A CA 1
ATOM 818 C C . THR A 1 105 ? 6.528 23.251 -8.938 1.00 54.53 105 THR A C 1
ATOM 820 O O . THR A 1 105 ? 6.794 23.434 -10.122 1.00 54.53 105 THR A O 1
ATOM 823 N N . GLN A 1 106 ? 5.400 23.711 -8.403 1.00 46.81 106 GLN A N 1
ATOM 824 C CA . GLN A 1 106 ? 4.670 24.802 -9.030 1.00 46.81 106 GLN A CA 1
ATOM 825 C C . GLN A 1 106 ? 5.513 26.065 -8.851 1.00 46.81 106 GLN A C 1
ATOM 827 O O . GLN A 1 106 ? 5.611 26.605 -7.751 1.00 46.81 106 GLN A O 1
ATOM 832 N N . ALA A 1 107 ? 6.148 26.526 -9.930 1.00 42.75 107 ALA A N 1
ATOM 833 C CA . ALA A 1 107 ? 6.609 27.906 -9.983 1.00 42.75 107 ALA A CA 1
ATOM 834 C C . ALA A 1 107 ? 5.380 28.819 -9.807 1.00 42.75 107 ALA A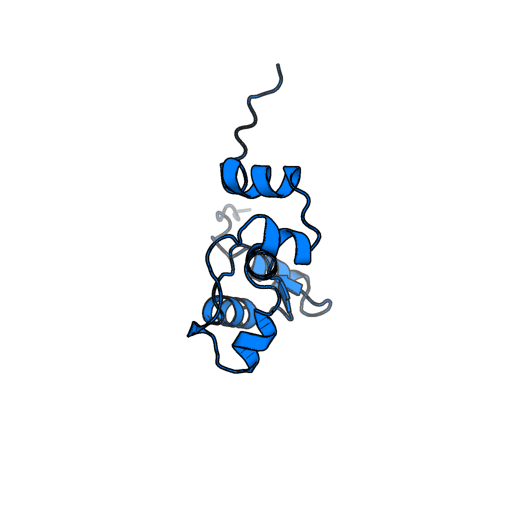 C 1
ATOM 836 O O . ALA A 1 107 ? 4.329 28.523 -10.391 1.00 42.75 107 ALA A O 1
ATOM 837 N N . PRO A 1 108 ? 5.468 29.894 -9.001 1.00 37.59 108 PRO A N 1
ATOM 838 C CA . PRO A 1 108 ? 4.355 30.816 -8.838 1.00 37.59 108 PRO A CA 1
ATOM 839 C C . PRO A 1 108 ? 3.971 31.354 -10.218 1.00 37.59 108 PRO A C 1
ATOM 841 O O . PRO A 1 108 ? 4.823 31.854 -10.956 1.00 37.59 108 PRO A O 1
ATOM 844 N N . LYS A 1 109 ? 2.694 31.202 -10.587 1.00 48.62 109 LYS A N 1
ATOM 845 C CA . LYS A 1 109 ? 2.146 31.883 -11.762 1.00 48.62 109 LYS A CA 1
ATOM 846 C C . LYS A 1 109 ? 2.318 33.387 -11.533 1.00 48.62 109 LYS A C 1
ATOM 848 O O . LYS A 1 109 ? 1.850 33.886 -10.510 1.00 48.62 109 LYS A O 1
ATOM 853 N N . GLN A 1 110 ? 3.041 34.041 -12.441 1.00 50.69 110 GLN A N 1
ATOM 854 C CA . GLN A 1 110 ? 3.118 35.501 -12.530 1.00 50.69 110 GLN A CA 1
ATOM 855 C C . GLN A 1 110 ? 1.761 36.086 -12.917 1.00 50.69 110 GLN A C 1
ATOM 857 O O . GLN A 1 110 ? 1.025 35.400 -13.667 1.00 50.69 110 GLN A O 1
#

Organism: NCBI:txid315405

pLDDT: mean 80.61, std 16.6, range [37.59, 96.75]

Radius of gyration: 18.57 Å; chains: 1; bounding box: 30×52×51 Å

Sequence (110 aa):
MPNDEPAGSDNVVKQVLATINQRKPLIIVGGISTPQEAQEAKETGAEFVALGMQYLREPQWVAKVEAGQEDRIRYTMPDEAAVREVGINPFMYRYMQEDLGKPITQAPKQ

Secondary structure (DSSP, 8-state):
-----------HHHHHHHHHTTSS--EE-SS--SHHHHHHHHHTT-SEE--SHHHHH-TTHHHHHHTT-GGG---SPPPHHHHHHTT--HHHHHHHHHTBTB----PPP-